Protein AF-A0AAV8XJY6-F1 (afdb_monomer_lite)

Foldseek 3Di:
DPPPPPPDDDDDDDDDDDDDDDDPPPPPPPPVPPPVVVVCCVVCVVVVVVLVVLVVVLVVLVVVLVVVVVVLVVCQVPVVDDDHSVRVSVVSVVVSVVVSVVSVVVNCVSCVVVVVVVVCVVCCVPPNPVVVVVVVVVVVVVVVVVVVVVVVVVVVVVVVVVVVVVVD

Secondary structure (DSSP, 8-state):
--SSTT---------------S-------------HHHHHHHHHHHHHHHHHHHHHHHHHHHHHHHHHHHHHHHHHTT-TTTS-HHHHHHHHHHHHHHHHHHHHHHHHHHHHHHHHHHHHHHHHHHHGGGHHHHHHHHHHHHHHHHHHHHHHHHHHHHHHHHHHHTT-

Structure (mmCIF, N/CA/C/O backbone):
data_AF-A0AAV8XJY6-F1
#
_entry.id   AF-A0AAV8XJY6-F1
#
loop_
_atom_site.group_PDB
_atom_site.id
_atom_site.type_symbol
_atom_site.label_atom_id
_atom_site.label_alt_id
_atom_site.label_comp_id
_atom_site.label_asym_id
_atom_site.label_entity_id
_atom_site.label_seq_id
_atom_site.pdbx_PDB_ins_code
_atom_site.Cartn_x
_atom_site.Cartn_y
_atom_site.Cartn_z
_atom_site.occupancy
_atom_site.B_iso_or_equiv
_atom_site.auth_seq_id
_atom_site.auth_comp_id
_atom_site.auth_asym_id
_atom_site.auth_atom_id
_atom_site.pdbx_PDB_model_num
ATOM 1 N N . MET A 1 1 ? 14.892 25.742 -45.487 1.00 53.31 1 MET A N 1
ATOM 2 C CA . MET A 1 1 ? 16.344 25.457 -45.565 1.00 53.31 1 MET A CA 1
ATOM 3 C C . MET A 1 1 ? 17.155 26.115 -44.430 1.00 53.31 1 MET A C 1
ATOM 5 O O . MET A 1 1 ? 18.324 26.400 -44.624 1.00 53.31 1 MET A O 1
ATOM 9 N N . ALA A 1 2 ? 16.590 26.316 -43.227 1.00 52.69 2 ALA A N 1
ATOM 10 C CA . ALA A 1 2 ? 17.302 26.934 -42.090 1.00 52.69 2 ALA A CA 1
ATOM 11 C C . ALA A 1 2 ? 17.097 26.196 -40.747 1.00 52.69 2 ALA A C 1
ATOM 13 O O . ALA A 1 2 ? 17.378 26.745 -39.692 1.00 52.69 2 ALA A O 1
ATOM 14 N N . LEU A 1 3 ? 16.606 24.950 -40.768 1.00 51.72 3 LEU A N 1
ATOM 15 C CA . LEU A 1 3 ? 16.247 24.210 -39.545 1.00 51.72 3 LEU A CA 1
ATOM 16 C C . LEU A 1 3 ? 16.903 22.826 -39.422 1.00 51.72 3 LEU A C 1
ATOM 18 O O . LEU A 1 3 ? 16.502 22.035 -38.580 1.00 51.72 3 LEU A O 1
ATOM 22 N N . ILE A 1 4 ? 17.935 22.539 -40.223 1.00 59.41 4 ILE A N 1
ATOM 23 C CA . ILE A 1 4 ? 18.675 21.261 -40.154 1.00 59.41 4 ILE A CA 1
ATOM 24 C C . ILE A 1 4 ? 20.052 21.421 -39.471 1.00 59.41 4 ILE A C 1
ATOM 26 O O . ILE A 1 4 ? 20.661 20.434 -39.085 1.00 59.41 4 ILE A O 1
ATOM 30 N N . ILE A 1 5 ? 20.527 22.647 -39.209 1.00 57.25 5 ILE A N 1
ATOM 31 C CA . ILE A 1 5 ? 21.884 22.878 -38.662 1.00 57.25 5 ILE A CA 1
ATOM 32 C C . ILE A 1 5 ? 21.951 22.900 -37.116 1.00 57.25 5 ILE A C 1
ATOM 34 O O . ILE A 1 5 ? 23.040 22.915 -36.55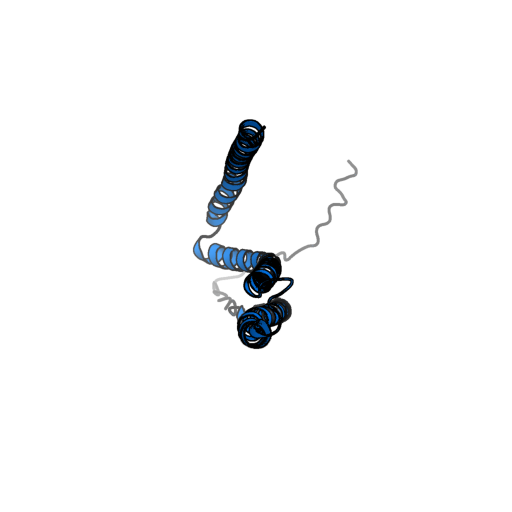6 1.00 57.25 5 ILE A O 1
ATOM 38 N N . LEU A 1 6 ? 20.828 22.805 -36.389 1.00 57.03 6 LEU A N 1
ATOM 39 C CA . LEU A 1 6 ? 20.834 22.783 -34.909 1.00 57.03 6 LEU A CA 1
ATOM 40 C C . LEU A 1 6 ? 20.329 21.484 -34.267 1.00 57.03 6 LEU A C 1
ATOM 42 O O . LEU A 1 6 ? 20.019 21.473 -33.078 1.00 57.03 6 LEU A O 1
ATOM 46 N N . TYR A 1 7 ? 20.308 20.368 -34.997 1.00 48.25 7 TYR A N 1
ATOM 47 C CA . TYR A 1 7 ? 20.269 19.064 -34.336 1.00 48.25 7 TYR A CA 1
ATOM 48 C C . TYR A 1 7 ? 21.704 18.569 -34.149 1.00 48.25 7 TYR A C 1
ATOM 50 O O . TYR A 1 7 ? 22.256 17.858 -34.983 1.00 48.25 7 TYR A O 1
ATOM 58 N N . ASN A 1 8 ? 22.320 19.026 -33.060 1.00 53.03 8 ASN A N 1
ATOM 59 C CA . ASN A 1 8 ? 23.618 18.578 -32.573 1.00 53.03 8 ASN A CA 1
ATOM 60 C C . ASN A 1 8 ? 23.409 17.534 -31.458 1.00 53.03 8 ASN A C 1
ATOM 62 O O . ASN A 1 8 ? 23.247 17.922 -30.298 1.00 53.03 8 ASN A O 1
ATOM 66 N N . PRO A 1 9 ? 23.388 16.224 -31.760 1.00 49.31 9 PRO A N 1
ATOM 67 C CA . PRO A 1 9 ? 23.550 15.202 -30.746 1.00 49.31 9 PRO A CA 1
ATOM 68 C C . PRO A 1 9 ? 25.047 14.973 -30.503 1.00 49.31 9 PRO A C 1
ATOM 70 O O . PRO A 1 9 ? 25.799 14.548 -31.379 1.00 49.31 9 PRO A O 1
ATOM 73 N N . SER A 1 10 ? 25.451 15.271 -29.271 1.00 48.03 10 SER A N 1
ATOM 74 C CA . SER A 1 10 ? 26.726 14.908 -28.652 1.00 48.03 10 SER A CA 1
ATOM 75 C C . SER A 1 10 ? 27.229 13.513 -29.085 1.00 48.03 10 SER A C 1
ATOM 77 O O . SER A 1 10 ? 26.444 12.557 -29.096 1.00 48.03 10 SER A O 1
ATOM 79 N N . PRO A 1 11 ? 28.524 13.355 -29.420 1.00 44.12 11 PRO A N 1
ATOM 80 C CA . PRO A 1 11 ? 29.069 12.091 -29.886 1.00 44.12 11 PRO A CA 1
ATOM 81 C C . PRO A 1 11 ? 29.251 11.125 -28.709 1.00 44.12 11 PRO A C 1
ATOM 83 O O . PRO A 1 11 ? 30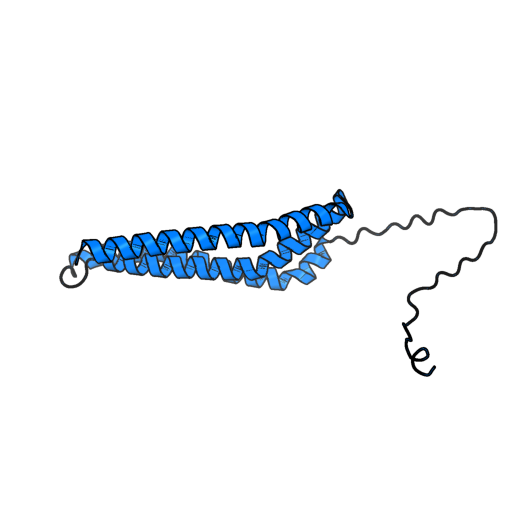.235 11.180 -27.972 1.00 44.12 11 PRO A O 1
ATOM 86 N N . SER A 1 12 ? 28.303 10.206 -28.545 1.00 41.03 12 SER A N 1
ATOM 87 C CA . SER A 1 12 ? 28.503 9.000 -27.746 1.00 41.03 12 SER A CA 1
ATOM 88 C C . SER A 1 12 ? 29.305 7.986 -28.573 1.00 41.03 12 SER A C 1
ATOM 90 O O . SER A 1 12 ? 28.828 7.454 -29.565 1.00 41.03 12 SER A O 1
ATOM 92 N N . HIS A 1 13 ? 30.553 7.754 -28.157 1.00 41.72 13 HIS A N 1
ATOM 93 C CA . HIS A 1 13 ? 31.338 6.543 -28.425 1.00 41.72 13 HIS A CA 1
ATOM 94 C C . HIS A 1 13 ? 31.352 6.013 -29.876 1.00 41.72 13 HIS A C 1
ATOM 96 O O . HIS A 1 13 ? 30.870 4.918 -30.159 1.00 41.72 13 HIS A O 1
ATOM 102 N N . TYR A 1 14 ? 32.022 6.726 -30.785 1.00 36.06 14 TYR A N 1
ATOM 103 C CA . TYR A 1 14 ? 32.484 6.120 -32.037 1.00 36.06 14 TYR A CA 1
ATOM 104 C C . TYR A 1 14 ? 33.701 5.232 -31.753 1.00 36.06 14 TYR A C 1
ATOM 106 O O . TYR A 1 14 ? 34.778 5.717 -31.404 1.00 36.06 14 TYR A O 1
ATOM 114 N N . ALA A 1 15 ? 33.518 3.919 -31.876 1.00 44.00 15 ALA A N 1
ATOM 115 C CA . ALA A 1 15 ? 34.598 2.946 -31.850 1.00 44.00 15 ALA A CA 1
ATOM 116 C C . ALA A 1 15 ? 35.528 3.166 -33.056 1.00 44.00 15 ALA A C 1
ATOM 118 O O . ALA A 1 15 ? 35.091 3.121 -34.205 1.00 44.00 15 ALA A O 1
ATOM 119 N N . GLN A 1 16 ? 36.820 3.381 -32.804 1.00 42.19 16 GLN A N 1
ATOM 120 C CA . GLN A 1 16 ? 37.846 3.242 -33.835 1.00 42.19 16 GLN A CA 1
ATOM 121 C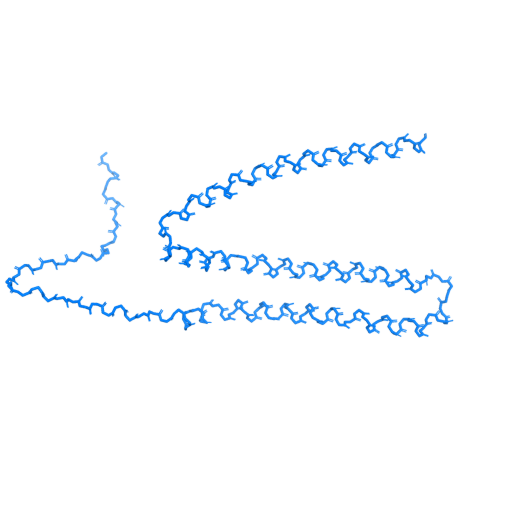 C . GLN A 1 16 ? 38.086 1.752 -34.085 1.00 42.19 16 GLN A C 1
ATOM 123 O O . GLN A 1 16 ? 38.519 1.038 -33.183 1.00 42.19 16 GLN A O 1
ATOM 128 N N . CYS A 1 17 ? 37.846 1.279 -35.307 1.00 42.88 17 CYS A N 1
ATOM 129 C CA . CYS A 1 17 ? 38.298 -0.042 -35.728 1.00 42.88 17 CYS A CA 1
ATOM 130 C C . CYS A 1 17 ? 39.617 0.122 -36.492 1.00 42.88 17 CYS A C 1
ATOM 132 O O . CYS A 1 17 ? 39.634 0.585 -37.632 1.00 42.88 17 CYS A O 1
ATOM 134 N N . LYS A 1 18 ? 40.737 -0.212 -35.841 1.00 43.47 18 LYS A N 1
ATOM 135 C CA . LYS A 1 18 ? 42.049 -0.319 -36.487 1.00 43.47 18 LYS A CA 1
ATOM 136 C C . LYS A 1 18 ? 42.262 -1.779 -36.873 1.00 43.47 18 LYS A C 1
ATOM 138 O O . LYS A 1 18 ? 42.546 -2.612 -36.023 1.00 43.47 18 LYS A O 1
ATOM 143 N N . SER A 1 19 ? 42.094 -2.077 -38.157 1.00 64.12 19 SER A N 1
ATOM 144 C CA . SER A 1 19 ? 42.395 -3.387 -38.731 1.00 64.12 19 SER A CA 1
ATOM 145 C C . SER A 1 19 ? 43.902 -3.510 -38.940 1.00 64.12 19 SER A C 1
ATOM 147 O O . SER A 1 19 ? 44.434 -2.903 -39.865 1.00 64.12 19 SER A O 1
ATOM 149 N N . ASN A 1 20 ? 44.578 -4.290 -38.094 1.00 48.69 20 ASN A N 1
ATOM 150 C CA . ASN A 1 20 ? 45.904 -4.830 -38.385 1.00 48.69 20 ASN A CA 1
ATOM 151 C C . ASN A 1 20 ? 46.007 -6.275 -37.865 1.00 48.69 20 ASN A C 1
ATOM 153 O O . ASN A 1 20 ? 45.893 -6.512 -36.670 1.00 48.69 20 ASN A O 1
ATOM 157 N N . SER A 1 21 ? 46.244 -7.190 -38.808 1.00 51.72 21 SER A N 1
ATOM 158 C CA . SER A 1 21 ? 46.884 -8.509 -38.696 1.00 51.72 21 SER A CA 1
ATOM 159 C C . SER A 1 21 ? 46.482 -9.491 -37.581 1.00 51.72 21 SER A C 1
ATOM 161 O O . SER A 1 21 ? 46.928 -9.403 -36.447 1.00 51.72 21 SER A O 1
ATOM 163 N N . GLY A 1 22 ? 45.838 -10.584 -38.007 1.00 52.97 22 GLY A N 1
ATOM 164 C CA . GLY A 1 22 ? 46.389 -11.941 -37.835 1.00 52.97 22 GLY A CA 1
ATOM 165 C C . GLY A 1 22 ? 46.263 -12.648 -36.484 1.00 52.97 22 GLY A C 1
ATOM 166 O O . GLY A 1 22 ? 46.579 -13.833 -36.416 1.00 52.97 22 GLY A O 1
ATOM 167 N N . HIS A 1 23 ? 45.765 -11.997 -35.442 1.00 42.75 23 HIS A N 1
ATOM 168 C CA . HIS A 1 23 ? 45.385 -12.664 -34.200 1.00 42.75 23 HIS A CA 1
ATOM 169 C C . HIS A 1 23 ? 44.106 -12.002 -33.689 1.00 42.75 23 HIS A C 1
ATOM 171 O O . HIS A 1 23 ? 44.104 -10.847 -33.276 1.00 42.75 23 HIS A O 1
ATOM 177 N N . VAL A 1 24 ? 42.978 -12.702 -33.830 1.00 52.69 24 VAL A N 1
ATOM 178 C CA . VAL A 1 24 ? 41.713 -12.297 -33.210 1.00 52.69 24 VAL A CA 1
ATOM 179 C C . VAL A 1 24 ? 41.848 -12.575 -31.721 1.00 52.69 24 VAL A C 1
ATOM 181 O O . VAL A 1 24 ? 41.514 -13.656 -31.240 1.00 52.69 24 VAL A O 1
ATOM 184 N N . ASP A 1 25 ? 42.394 -11.595 -31.009 1.00 45.94 25 ASP A N 1
ATOM 185 C CA . ASP A 1 25 ? 42.354 -11.546 -29.560 1.00 45.94 25 ASP A CA 1
ATOM 186 C C . ASP A 1 25 ? 40.885 -11.472 -29.156 1.00 45.94 25 ASP A C 1
ATOM 188 O O . ASP A 1 25 ? 40.217 -10.445 -29.323 1.00 45.94 25 ASP A O 1
ATOM 192 N N . PHE A 1 26 ? 40.350 -12.576 -28.642 1.00 44.72 26 PHE A N 1
ATOM 193 C CA . PHE A 1 26 ? 39.113 -12.530 -27.887 1.00 44.72 26 PHE A CA 1
ATOM 194 C C . PHE A 1 26 ? 39.400 -11.653 -26.674 1.00 44.72 26 PHE A C 1
ATOM 196 O O . PHE A 1 26 ? 39.939 -12.111 -25.667 1.00 44.72 26 PHE A O 1
ATOM 203 N N . VAL A 1 27 ? 39.068 -10.367 -26.781 1.00 48.84 27 VAL A N 1
ATOM 204 C CA . VAL A 1 27 ? 38.860 -9.512 -25.623 1.00 48.84 27 VAL A CA 1
ATOM 205 C C . VAL A 1 27 ? 37.686 -10.139 -24.889 1.00 48.84 27 VAL A C 1
ATOM 207 O O . VAL A 1 27 ? 36.524 -9.800 -25.116 1.00 48.84 27 VAL A O 1
ATOM 210 N N . ASP A 1 28 ? 38.007 -11.113 -24.040 1.00 40.50 28 ASP A N 1
ATOM 211 C CA . ASP A 1 28 ? 37.142 -11.633 -23.005 1.00 40.50 28 ASP A CA 1
ATOM 212 C C . ASP A 1 28 ? 36.928 -10.458 -22.058 1.00 40.50 28 ASP A C 1
ATOM 214 O O . ASP A 1 28 ? 37.633 -10.239 -21.068 1.00 40.50 28 ASP A O 1
ATOM 218 N N . SER A 1 29 ? 35.989 -9.599 -22.458 1.00 42.31 29 SER A N 1
ATOM 219 C CA . SER A 1 29 ? 35.329 -8.683 -21.564 1.00 42.31 29 SER A CA 1
ATOM 220 C C . SER A 1 29 ? 34.687 -9.579 -20.528 1.00 42.31 29 SER A C 1
ATOM 222 O O . SER A 1 29 ? 33.508 -9.925 -20.632 1.00 42.31 29 SER A O 1
ATOM 224 N N . LYS A 1 30 ? 35.454 -9.894 -19.481 1.00 40.69 30 LYS A N 1
ATOM 225 C CA . LYS A 1 30 ? 34.908 -10.100 -18.157 1.00 40.69 30 LYS A CA 1
ATOM 226 C C . LYS A 1 30 ? 34.119 -8.835 -17.866 1.00 40.69 30 LYS A C 1
ATOM 228 O O . LYS A 1 30 ? 34.619 -7.897 -17.245 1.00 40.69 30 LYS A O 1
ATOM 233 N N . LYS A 1 31 ? 32.868 -8.799 -18.336 1.00 42.34 31 LYS A N 1
ATOM 234 C CA . LYS A 1 31 ? 31.795 -8.020 -17.748 1.00 42.34 31 LYS A CA 1
ATOM 235 C C . LYS A 1 31 ? 31.810 -8.494 -16.314 1.00 42.34 31 LYS A C 1
ATOM 237 O O . LYS A 1 31 ? 31.246 -9.534 -15.986 1.00 42.34 31 LYS A O 1
ATOM 242 N N . LYS A 1 32 ? 32.583 -7.792 -15.488 1.00 45.16 32 LYS A N 1
ATOM 243 C CA . LYS A 1 32 ? 32.589 -7.960 -14.051 1.00 45.16 32 LYS A CA 1
ATOM 244 C C . LYS A 1 32 ? 31.134 -7.787 -13.695 1.00 45.16 32 LYS A C 1
ATOM 246 O O . LYS A 1 32 ? 30.628 -6.679 -13.845 1.00 45.16 32 LYS A O 1
ATOM 251 N N . GLN A 1 33 ? 30.469 -8.904 -13.404 1.00 46.75 33 GLN A N 1
ATOM 252 C CA . GLN A 1 33 ? 29.044 -8.940 -13.131 1.00 46.75 33 GLN A CA 1
ATOM 253 C C . GLN A 1 33 ? 28.831 -7.855 -12.082 1.00 46.75 33 GLN A C 1
ATOM 255 O O . GLN A 1 33 ? 29.381 -7.992 -10.983 1.00 46.75 33 GLN A O 1
ATOM 260 N N . PRO A 1 34 ? 28.200 -6.718 -12.423 1.00 58.06 34 PRO A N 1
ATOM 261 C CA . PRO A 1 34 ? 27.985 -5.695 -11.431 1.00 58.06 34 PRO A CA 1
ATOM 262 C C . PRO A 1 34 ? 27.046 -6.363 -10.445 1.00 58.06 34 PRO A C 1
ATOM 264 O O . PRO A 1 34 ? 25.908 -6.674 -10.789 1.00 58.06 34 PRO A O 1
ATOM 267 N N . SER A 1 35 ? 27.562 -6.715 -9.267 1.00 61.19 35 SER A N 1
ATOM 268 C CA . SER A 1 35 ? 26.738 -7.314 -8.235 1.00 61.19 35 SER A CA 1
ATOM 269 C C . SER A 1 35 ? 25.601 -6.330 -8.010 1.00 61.19 35 SER A C 1
ATOM 271 O O . SER A 1 35 ? 25.816 -5.197 -7.583 1.00 61.19 35 SER A O 1
ATOM 273 N N . VAL A 1 36 ? 24.394 -6.740 -8.391 1.00 65.31 36 VAL A N 1
ATOM 274 C CA . VAL A 1 36 ? 23.195 -5.907 -8.296 1.00 65.31 36 VAL A CA 1
ATOM 275 C C . VAL A 1 36 ? 22.935 -5.518 -6.845 1.00 65.31 36 VAL A C 1
ATOM 277 O O . VAL A 1 36 ? 22.415 -4.446 -6.591 1.00 65.31 36 VAL A O 1
ATOM 280 N N . LEU A 1 37 ? 23.401 -6.333 -5.895 1.00 63.09 37 LEU A N 1
ATOM 281 C CA . LEU A 1 37 ? 23.283 -6.162 -4.448 1.00 63.09 37 LEU A CA 1
ATOM 282 C C . LEU A 1 37 ? 23.751 -4.787 -3.926 1.00 63.09 37 LEU A C 1
ATOM 284 O O . LEU A 1 37 ? 22.923 -4.083 -3.356 1.00 63.09 37 LEU A O 1
ATOM 288 N N . PRO A 1 38 ? 25.009 -4.338 -4.111 1.00 69.00 38 PRO A N 1
ATOM 289 C CA . PRO A 1 38 ? 25.441 -3.020 -3.640 1.00 69.00 38 PRO A CA 1
ATOM 290 C C . PRO A 1 38 ? 24.740 -1.846 -4.340 1.00 69.00 38 PRO A C 1
ATOM 292 O O . PRO A 1 38 ? 24.457 -0.842 -3.690 1.00 69.00 38 PRO A O 1
ATOM 295 N N . ALA A 1 39 ? 24.421 -1.957 -5.635 1.00 64.75 39 ALA A N 1
ATOM 296 C CA . ALA A 1 39 ? 23.669 -0.921 -6.348 1.00 64.75 39 ALA A CA 1
ATOM 297 C C . ALA A 1 39 ? 22.216 -0.847 -5.852 1.00 64.75 39 ALA A C 1
ATOM 299 O O . ALA A 1 39 ? 21.697 0.235 -5.605 1.00 64.75 39 ALA A O 1
ATOM 300 N N . LEU A 1 40 ? 21.601 -2.004 -5.610 1.00 66.81 40 LEU A N 1
ATOM 301 C CA . LEU A 1 40 ? 20.260 -2.149 -5.066 1.00 66.81 40 LEU A CA 1
ATOM 302 C C . LEU A 1 40 ? 20.200 -1.585 -3.643 1.00 66.81 40 LEU A C 1
ATOM 304 O O . LEU A 1 40 ? 19.376 -0.736 -3.349 1.00 66.81 40 LEU A O 1
ATOM 308 N N . VAL A 1 41 ? 21.110 -1.977 -2.757 1.00 70.44 41 VAL A N 1
ATOM 309 C CA . VAL A 1 41 ? 21.121 -1.480 -1.373 1.00 70.44 41 VAL A CA 1
ATOM 310 C C . VAL A 1 41 ? 21.344 0.036 -1.332 1.00 70.44 41 VAL A C 1
ATOM 312 O O . VAL A 1 41 ? 20.700 0.729 -0.544 1.00 70.44 41 VAL A O 1
ATOM 315 N N . LYS A 1 42 ? 22.173 0.584 -2.230 1.00 72.81 42 LYS A N 1
ATOM 316 C CA . LYS A 1 42 ? 22.393 2.033 -2.323 1.00 72.81 42 LYS A CA 1
ATOM 317 C C . LYS A 1 42 ? 21.198 2.788 -2.920 1.00 72.81 42 LYS A C 1
ATOM 319 O O . LYS A 1 42 ? 20.880 3.874 -2.442 1.00 72.81 42 LYS A O 1
ATOM 324 N N . SER A 1 43 ? 20.512 2.217 -3.910 1.00 70.31 43 SER A N 1
ATOM 325 C CA . SER A 1 43 ? 19.327 2.818 -4.539 1.00 70.31 43 SER A CA 1
ATOM 326 C C . SER A 1 43 ? 18.036 2.611 -3.742 1.00 70.31 43 SER A C 1
ATOM 328 O O . SER A 1 43 ? 17.157 3.458 -3.802 1.00 70.31 43 SER A O 1
ATOM 330 N N . PHE A 1 44 ? 17.907 1.526 -2.981 1.00 69.12 44 PHE A N 1
ATOM 331 C CA . PHE A 1 44 ? 16.657 1.124 -2.329 1.00 69.12 44 PHE A CA 1
ATOM 332 C C . PHE A 1 44 ? 16.698 1.200 -0.803 1.00 69.12 44 PHE A C 1
ATOM 334 O O . PHE A 1 44 ? 15.663 1.023 -0.167 1.00 69.12 44 PHE A O 1
ATOM 341 N N . GLY A 1 45 ? 17.844 1.515 -0.190 1.00 76.31 45 GLY A N 1
ATOM 342 C CA . GLY A 1 45 ? 17.961 1.609 1.270 1.00 76.31 45 GLY A CA 1
ATOM 343 C C . GLY A 1 45 ? 16.965 2.592 1.900 1.00 76.31 45 GLY A C 1
ATOM 344 O O . GLY A 1 45 ? 16.309 2.263 2.884 1.00 76.31 45 GLY A O 1
ATOM 345 N N . HIS A 1 46 ? 16.768 3.766 1.294 1.00 74.75 46 HIS A N 1
ATOM 346 C CA . HIS A 1 46 ? 15.812 4.766 1.786 1.00 74.75 46 HIS A CA 1
ATOM 347 C C . HIS A 1 46 ? 14.347 4.340 1.571 1.00 74.75 46 HIS A C 1
ATOM 349 O O . HIS A 1 46 ? 13.517 4.519 2.459 1.00 74.75 46 HIS A O 1
ATOM 355 N N . ILE A 1 47 ? 14.053 3.693 0.437 1.00 74.38 47 ILE A N 1
ATOM 356 C CA . ILE A 1 47 ? 12.773 3.025 0.146 1.00 74.38 47 ILE A CA 1
ATOM 357 C C . ILE A 1 47 ? 12.444 1.979 1.227 1.00 74.38 47 ILE A C 1
ATOM 359 O O . ILE A 1 47 ? 11.306 1.901 1.690 1.00 74.38 47 ILE A O 1
ATOM 363 N N . PHE A 1 48 ? 13.437 1.172 1.614 1.00 80.19 48 PHE A N 1
ATOM 364 C CA . PHE A 1 48 ? 13.268 0.017 2.491 1.00 80.19 48 PHE A CA 1
ATOM 365 C C . PHE A 1 48 ? 13.079 0.446 3.943 1.00 80.19 48 PHE A C 1
ATOM 367 O O . PHE A 1 48 ? 12.189 -0.061 4.618 1.00 80.19 48 PHE A O 1
ATOM 374 N N . ILE A 1 49 ? 13.859 1.429 4.401 1.00 83.56 49 ILE A N 1
ATOM 375 C CA . ILE A 1 49 ? 13.703 2.024 5.733 1.00 83.56 49 ILE A CA 1
ATOM 376 C C . ILE A 1 49 ? 12.335 2.694 5.863 1.00 83.56 49 ILE A C 1
ATOM 378 O O . ILE A 1 49 ? 11.638 2.465 6.848 1.00 83.56 49 ILE A O 1
ATOM 382 N N . PHE A 1 50 ? 11.908 3.460 4.856 1.00 83.56 50 PHE A N 1
ATOM 383 C CA . PHE A 1 50 ? 10.582 4.074 4.863 1.00 83.56 50 PHE A CA 1
ATOM 384 C C . PHE A 1 50 ? 9.465 3.018 4.920 1.00 83.56 50 PHE A C 1
ATOM 386 O O . PHE A 1 50 ? 8.555 3.113 5.744 1.00 83.56 50 PHE A O 1
ATOM 393 N N . GLY A 1 51 ? 9.573 1.958 4.112 1.00 83.12 51 GLY A N 1
ATOM 394 C CA . GLY A 1 51 ? 8.638 0.835 4.143 1.00 83.12 51 GLY A CA 1
ATOM 395 C C . GLY A 1 51 ? 8.627 0.089 5.482 1.00 83.12 51 GLY A C 1
ATOM 396 O O . GLY A 1 51 ? 7.554 -0.270 5.963 1.00 83.12 51 GLY A O 1
ATOM 397 N N . ALA A 1 52 ? 9.794 -0.105 6.102 1.00 83.12 52 ALA A N 1
ATOM 398 C CA . ALA A 1 52 ? 9.931 -0.737 7.411 1.00 83.12 52 ALA A CA 1
ATOM 399 C C . ALA A 1 52 ? 9.273 0.099 8.517 1.00 83.12 52 ALA A C 1
ATOM 401 O O . ALA A 1 52 ? 8.540 -0.451 9.332 1.00 83.12 52 ALA A O 1
ATOM 402 N N . VAL A 1 53 ? 9.449 1.423 8.506 1.00 85.25 53 VAL A N 1
ATOM 403 C CA . VAL A 1 53 ? 8.798 2.331 9.467 1.00 85.25 53 VAL A CA 1
ATOM 404 C C . VAL A 1 53 ? 7.273 2.286 9.334 1.00 85.25 53 VAL A C 1
ATOM 406 O O . VAL A 1 53 ? 6.575 2.177 10.341 1.00 85.25 53 VAL A O 1
ATOM 409 N N . LEU A 1 54 ? 6.744 2.304 8.105 1.00 82.88 54 LEU A N 1
ATOM 410 C CA . LEU A 1 54 ? 5.300 2.169 7.874 1.00 82.88 54 LEU A CA 1
ATOM 411 C C . LEU A 1 54 ? 4.758 0.809 8.343 1.00 82.88 54 LEU A C 1
ATOM 413 O O . LEU A 1 54 ? 3.663 0.754 8.900 1.00 82.88 54 LEU A O 1
ATOM 417 N N . LYS A 1 55 ? 5.529 -0.271 8.169 1.00 82.38 55 LYS A N 1
ATOM 418 C CA . LYS A 1 55 ? 5.171 -1.609 8.666 1.00 82.38 55 LYS A CA 1
ATOM 419 C C . LYS A 1 55 ? 5.148 -1.678 10.188 1.00 82.38 55 LYS A C 1
ATOM 421 O O . LYS A 1 55 ? 4.193 -2.195 10.751 1.00 82.38 55 LYS A O 1
ATOM 426 N N . LEU A 1 56 ? 6.140 -1.086 10.854 1.00 86.25 56 LEU A N 1
ATOM 427 C CA . LEU A 1 56 ? 6.169 -1.030 12.316 1.00 86.25 56 LEU A CA 1
ATOM 428 C C . LEU A 1 56 ? 4.965 -0.268 12.883 1.00 86.25 56 LEU A C 1
ATOM 430 O O . LEU A 1 56 ? 4.404 -0.679 13.894 1.00 86.25 56 LEU A O 1
ATOM 434 N N . LEU A 1 57 ? 4.522 0.804 12.218 1.00 83.88 57 LEU A N 1
ATOM 435 C CA . LEU A 1 57 ? 3.292 1.501 12.604 1.00 83.88 57 LEU A CA 1
ATOM 436 C C . LEU A 1 57 ? 2.053 0.604 12.465 1.00 83.88 57 LEU A C 1
ATOM 438 O O . LEU A 1 57 ? 1.199 0.615 13.351 1.00 83.88 57 LEU A O 1
ATOM 442 N N . GLN A 1 58 ? 1.961 -0.198 11.400 1.00 84.31 58 GLN A N 1
ATOM 443 C CA . GLN A 1 58 ? 0.862 -1.159 11.238 1.00 84.31 58 GLN A CA 1
ATOM 444 C C . GLN A 1 58 ? 0.871 -2.237 12.316 1.00 84.31 58 GLN A C 1
ATOM 446 O O . GLN A 1 58 ? -0.174 -2.508 12.907 1.00 84.31 58 GLN A O 1
ATOM 451 N N . ASP A 1 59 ? 2.038 -2.811 12.602 1.00 87.50 59 ASP A N 1
ATOM 452 C CA . ASP A 1 59 ? 2.182 -3.850 13.622 1.00 87.50 59 ASP A CA 1
ATOM 453 C C . ASP A 1 59 ? 1.755 -3.329 15.003 1.00 87.50 59 ASP A C 1
ATOM 455 O O . ASP A 1 59 ? 1.048 -4.018 15.743 1.00 87.50 59 ASP A O 1
ATOM 459 N N . VAL A 1 60 ? 2.089 -2.073 15.325 1.00 87.75 60 VAL A N 1
ATOM 460 C CA . VAL A 1 60 ? 1.636 -1.415 16.559 1.00 87.75 60 VAL A CA 1
ATOM 461 C C . VAL A 1 60 ? 0.111 -1.253 16.586 1.00 87.75 60 VAL A C 1
ATOM 463 O O . VAL A 1 60 ? -0.506 -1.567 17.604 1.00 87.75 60 VAL A O 1
ATOM 466 N N . ILE A 1 61 ? -0.523 -0.812 15.493 1.00 84.88 61 ILE A N 1
ATOM 467 C CA . ILE A 1 61 ? -1.989 -0.642 15.432 1.00 84.88 61 ILE A CA 1
ATOM 468 C C . ILE A 1 61 ? -2.710 -1.986 15.627 1.00 84.88 61 ILE A C 1
ATOM 470 O O . ILE A 1 61 ? -3.669 -2.063 16.399 1.00 84.88 61 ILE A O 1
ATOM 474 N N . ILE A 1 62 ? -2.223 -3.057 14.993 1.00 86.56 62 ILE A N 1
ATOM 475 C CA . ILE A 1 62 ? -2.784 -4.412 15.133 1.00 86.56 62 ILE A CA 1
ATOM 476 C C . ILE A 1 62 ? -2.635 -4.916 16.577 1.00 86.56 62 ILE A C 1
ATOM 478 O O . ILE A 1 62 ? -3.556 -5.521 17.130 1.00 86.56 62 ILE A O 1
ATOM 482 N N . PHE A 1 63 ? -1.506 -4.623 17.223 1.00 89.12 63 PHE A N 1
ATOM 483 C CA . PHE A 1 63 ? -1.232 -5.038 18.599 1.00 89.12 63 PHE A CA 1
ATOM 484 C C . PHE A 1 63 ? -2.092 -4.312 19.648 1.00 89.12 63 PHE A C 1
ATOM 486 O O . PHE A 1 63 ? -2.405 -4.869 20.704 1.00 89.12 63 PHE A O 1
ATOM 493 N N . VAL A 1 64 ? -2.504 -3.076 19.366 1.00 87.19 64 VAL A N 1
ATOM 494 C CA . VAL A 1 64 ? -3.297 -2.246 20.283 1.00 87.19 64 VAL A CA 1
ATOM 495 C C . VAL A 1 64 ? -4.756 -2.722 20.395 1.00 87.19 64 VAL A C 1
ATOM 497 O O . VAL A 1 64 ? -5.343 -2.628 21.477 1.00 87.19 64 VAL A O 1
ATOM 500 N N . GLY A 1 65 ? -5.330 -3.301 19.335 1.00 87.06 65 GLY A N 1
ATOM 501 C CA . GLY A 1 65 ? -6.723 -3.779 19.313 1.00 87.06 65 GLY A CA 1
ATOM 502 C C . GLY A 1 65 ? -7.073 -4.742 20.463 1.00 87.06 65 GLY A C 1
ATOM 503 O O . GLY A 1 65 ? -7.909 -4.404 21.306 1.00 87.06 65 GLY A O 1
ATOM 504 N N . PRO A 1 66 ? -6.403 -5.904 20.584 1.00 86.50 66 PRO A N 1
ATOM 505 C CA . PRO A 1 66 ? -6.651 -6.875 21.655 1.00 86.50 66 PRO A CA 1
ATOM 506 C C . PRO A 1 66 ? -6.442 -6.311 23.068 1.00 86.50 66 PRO A C 1
ATOM 508 O O . PRO A 1 66 ? -7.161 -6.672 24.004 1.00 86.50 66 PRO A O 1
ATOM 511 N N . GLN A 1 67 ? -5.479 -5.400 23.239 1.00 88.06 67 GLN A N 1
ATOM 512 C CA . GLN A 1 67 ? -5.206 -4.786 24.540 1.00 88.06 67 GLN A CA 1
ATOM 513 C C . GLN A 1 67 ? -6.343 -3.882 25.007 1.00 88.06 67 GLN A C 1
ATOM 515 O O . GLN A 1 67 ? -6.695 -3.883 26.192 1.00 88.06 67 GLN A O 1
ATOM 520 N N . ILE A 1 68 ? -6.933 -3.119 24.087 1.00 86.38 68 ILE A N 1
ATOM 521 C CA . ILE A 1 68 ? -8.052 -2.233 24.407 1.00 86.38 68 ILE A CA 1
ATOM 522 C C . ILE A 1 68 ? -9.309 -3.052 24.705 1.00 86.38 68 ILE A C 1
ATOM 524 O O . ILE A 1 68 ? -10.012 -2.734 25.665 1.00 86.38 68 ILE A O 1
ATOM 528 N N . LEU A 1 69 ? -9.531 -4.167 24.001 1.00 85.81 69 LEU A N 1
ATOM 529 C CA . LEU A 1 69 ? -10.608 -5.115 24.317 1.00 85.81 69 LEU A CA 1
ATOM 530 C C . LEU A 1 69 ? -10.513 -5.639 25.752 1.00 85.81 69 LEU A C 1
ATOM 532 O O . LEU A 1 69 ? -11.484 -5.561 26.507 1.00 85.81 69 LEU A O 1
ATOM 536 N N . GLY A 1 70 ? -9.331 -6.101 26.166 1.00 85.56 70 GLY A N 1
ATOM 537 C CA . GLY A 1 70 ? -9.123 -6.620 27.520 1.00 85.56 70 GLY A CA 1
ATOM 538 C C . GLY A 1 70 ? -9.369 -5.579 28.618 1.00 85.56 70 GLY A C 1
ATOM 539 O O . GLY A 1 70 ? -9.879 -5.914 29.690 1.00 85.56 70 GLY A O 1
ATOM 540 N N . LYS A 1 71 ? -9.044 -4.306 28.363 1.00 85.12 71 LYS A N 1
ATOM 541 C CA . LYS A 1 71 ? -9.324 -3.201 29.297 1.00 85.12 71 LYS A CA 1
ATOM 542 C C . LYS A 1 71 ? -10.801 -2.798 29.288 1.00 85.12 71 LYS A C 1
ATOM 544 O O . LYS A 1 71 ? -11.376 -2.581 30.354 1.00 85.12 71 LYS A O 1
ATOM 549 N N . SER A 1 72 ? -11.421 -2.756 28.112 1.00 82.56 72 SER A N 1
ATOM 550 C CA . SER A 1 72 ? -12.823 -2.377 27.934 1.00 82.56 72 SER A CA 1
ATOM 551 C C . SER A 1 72 ? -13.779 -3.382 28.585 1.00 82.56 72 SER A C 1
ATOM 553 O O . SER A 1 72 ? -14.690 -2.990 29.310 1.00 82.56 72 SER A O 1
ATOM 555 N N . LEU A 1 73 ? -13.518 -4.689 28.463 1.00 82.06 73 LEU A N 1
ATOM 556 C CA . LEU A 1 73 ? -14.332 -5.722 29.120 1.00 82.06 73 LEU A CA 1
ATOM 557 C C . LEU A 1 73 ? -14.293 -5.626 30.658 1.00 82.06 73 LEU A C 1
ATOM 559 O O . LEU A 1 73 ? -15.309 -5.848 31.318 1.00 82.06 73 LEU A O 1
ATOM 563 N N . LYS A 1 74 ? -13.150 -5.230 31.239 1.00 81.88 74 LYS A N 1
ATOM 564 C CA . LYS A 1 74 ? -13.013 -5.009 32.691 1.00 81.88 74 LYS A CA 1
ATOM 565 C C . LYS A 1 74 ? -13.788 -3.775 33.167 1.00 81.88 74 LYS A C 1
ATOM 567 O O . LYS A 1 74 ? -14.396 -3.822 34.234 1.00 81.88 74 LYS A O 1
ATOM 572 N N . ILE A 1 75 ? -13.803 -2.694 32.381 1.00 74.44 75 ILE A N 1
ATOM 573 C CA . ILE A 1 75 ? -14.522 -1.451 32.715 1.00 74.44 75 ILE A CA 1
ATOM 574 C C . ILE A 1 75 ? -16.039 -1.568 32.453 1.00 74.44 75 ILE A C 1
ATOM 576 O O . ILE A 1 75 ? -16.841 -0.968 33.172 1.00 74.44 75 ILE A O 1
ATOM 580 N N . SER A 1 76 ? -16.443 -2.381 31.465 1.00 70.75 76 SER A N 1
ATOM 581 C CA . SER A 1 76 ? -17.827 -2.517 30.982 1.00 70.75 76 SER A CA 1
ATOM 582 C C . SER A 1 76 ? -18.830 -2.917 32.053 1.00 70.75 76 SER A C 1
ATOM 584 O O . SER A 1 76 ? -19.994 -2.530 31.963 1.00 70.75 76 SER A O 1
ATOM 586 N N . ASN A 1 77 ? -18.408 -3.701 33.049 1.00 66.62 77 ASN A N 1
ATOM 587 C CA . ASN A 1 77 ? -19.290 -4.114 34.141 1.00 66.62 77 ASN A CA 1
ATOM 588 C C . ASN A 1 77 ? -19.822 -2.904 34.933 1.00 66.62 77 ASN A C 1
ATOM 590 O O . ASN A 1 77 ? -20.898 -2.983 35.517 1.00 66.62 77 ASN A O 1
ATOM 594 N N . LYS A 1 78 ? -19.108 -1.767 34.907 1.00 63.88 78 LYS A N 1
ATOM 595 C CA . LYS A 1 78 ? -19.466 -0.529 35.615 1.00 63.88 78 LYS A CA 1
ATOM 596 C C . LYS A 1 78 ? -20.235 0.498 34.765 1.00 63.88 78 LYS A C 1
ATOM 598 O O . LYS A 1 78 ? -20.904 1.347 35.339 1.00 63.88 78 LYS A O 1
ATOM 603 N N . ALA A 1 79 ? -20.158 0.438 33.432 1.00 62.81 79 ALA A N 1
ATOM 604 C CA . ALA A 1 79 ? -20.526 1.541 32.524 1.00 62.81 79 ALA A CA 1
ATOM 605 C C . ALA A 1 79 ? -21.691 1.229 31.549 1.00 62.81 79 ALA A C 1
ATOM 607 O O . ALA A 1 79 ? -21.786 1.808 30.472 1.00 62.81 79 ALA A O 1
ATOM 608 N N . ARG A 1 80 ? -22.596 0.306 31.900 1.00 61.56 80 ARG A N 1
ATOM 609 C CA . ARG A 1 80 ? -23.614 -0.291 31.002 1.00 61.56 80 ARG A CA 1
ATOM 610 C C . ARG A 1 80 ? -24.755 0.640 30.518 1.00 61.56 80 ARG A C 1
ATOM 612 O O . ARG A 1 80 ? -25.721 0.127 29.965 1.00 61.56 80 ARG A O 1
ATOM 619 N N . LYS A 1 81 ? -24.726 1.958 30.762 1.00 59.19 81 LYS A N 1
ATOM 620 C CA . LYS A 1 81 ? -25.931 2.813 30.640 1.00 59.19 81 LYS A CA 1
ATOM 621 C C . LYS A 1 81 ? -26.075 3.667 29.372 1.00 59.19 81 LYS A C 1
ATOM 623 O O . LYS A 1 81 ? -27.199 4.063 29.106 1.00 59.19 81 LYS A O 1
ATOM 628 N N . GLU A 1 82 ? -25.033 3.903 28.573 1.00 64.12 82 GLU A N 1
ATOM 629 C CA . GLU A 1 82 ? -25.157 4.804 27.400 1.00 64.12 82 GLU A CA 1
ATOM 630 C C . GLU A 1 82 ? -24.563 4.263 26.095 1.00 64.12 82 GLU A C 1
ATOM 632 O O . GLU A 1 82 ? -24.981 4.670 25.016 1.00 64.12 82 GLU A O 1
ATOM 637 N N . THR A 1 83 ? -23.627 3.314 26.137 1.00 65.75 83 THR A N 1
ATOM 638 C CA . THR A 1 83 ? -23.117 2.652 24.926 1.00 65.75 83 THR A CA 1
ATOM 639 C C . THR A 1 83 ? -22.616 1.268 25.310 1.00 65.75 83 THR A C 1
ATOM 641 O O . THR A 1 83 ? -21.898 1.116 26.303 1.00 65.75 83 THR A O 1
ATOM 644 N N . THR A 1 84 ? -23.023 0.227 24.584 1.00 79.31 84 THR A N 1
ATOM 645 C CA . THR A 1 84 ? -22.547 -1.127 24.896 1.00 79.31 84 THR A CA 1
ATOM 646 C C . THR A 1 84 ? -21.071 -1.243 24.523 1.00 79.31 84 THR A C 1
ATOM 648 O O . THR A 1 84 ? -20.634 -0.721 23.501 1.00 79.31 84 THR A O 1
ATOM 651 N N . VAL A 1 85 ? -20.269 -1.943 25.330 1.00 79.81 85 VAL A N 1
ATOM 652 C CA . VAL A 1 85 ? -18.840 -2.119 25.022 1.00 79.81 85 VAL A CA 1
ATOM 653 C C . VAL A 1 85 ? -18.616 -2.786 23.666 1.00 79.81 85 VAL A C 1
ATOM 655 O O . VAL A 1 85 ? -17.661 -2.438 22.983 1.00 79.81 85 VAL A O 1
ATOM 658 N N . GLY A 1 86 ? -19.532 -3.649 23.220 1.00 81.94 86 GLY A N 1
ATOM 659 C CA . GLY A 1 86 ? -19.495 -4.213 21.869 1.00 81.94 86 GLY A CA 1
ATOM 660 C C . GLY A 1 86 ? -19.612 -3.163 20.760 1.00 81.94 86 GLY A C 1
ATOM 661 O O . GLY A 1 86 ? -18.964 -3.296 19.728 1.00 81.94 86 GLY A O 1
ATOM 662 N N . GLU A 1 87 ? -20.372 -2.094 20.977 1.00 83.94 87 GLU A N 1
ATOM 663 C CA . GLU A 1 87 ? -20.580 -1.028 19.993 1.00 83.94 87 GLU A CA 1
ATOM 664 C C . GLU A 1 87 ? -19.355 -0.114 19.875 1.00 83.94 87 GLU A C 1
ATOM 666 O O . GLU A 1 87 ? -18.905 0.174 18.766 1.00 83.94 87 GLU A O 1
ATOM 671 N N . ILE A 1 88 ? -18.723 0.224 21.005 1.00 83.31 88 ILE A N 1
ATOM 672 C CA . ILE A 1 88 ? -17.436 0.941 21.033 1.00 83.31 88 ILE A CA 1
ATOM 673 C C . ILE A 1 88 ? -16.349 0.106 20.350 1.00 83.31 88 ILE A C 1
ATOM 675 O O . ILE A 1 88 ? -15.560 0.619 19.562 1.00 83.31 88 ILE A O 1
ATOM 679 N N . VAL A 1 89 ? -16.320 -1.196 20.629 1.00 83.69 89 VAL A N 1
ATOM 680 C CA . VAL A 1 89 ? -15.370 -2.130 20.022 1.00 83.69 89 VAL A CA 1
ATOM 681 C C . VAL A 1 89 ? -15.577 -2.253 18.521 1.00 83.69 89 VAL A C 1
ATOM 683 O O . VAL A 1 89 ? -14.600 -2.286 17.775 1.00 83.69 89 VAL A O 1
ATOM 686 N N . ASN A 1 90 ? -16.826 -2.302 18.072 1.00 87.38 90 ASN A N 1
ATOM 687 C CA . ASN A 1 90 ? -17.148 -2.365 16.657 1.00 87.38 90 ASN A CA 1
ATOM 688 C C . ASN A 1 90 ? -16.700 -1.090 15.932 1.00 87.38 90 ASN A C 1
ATOM 690 O O . ASN A 1 90 ? -16.015 -1.186 14.917 1.00 87.38 90 ASN A O 1
ATOM 694 N N . LEU A 1 91 ? -17.003 0.090 16.484 1.00 85.56 91 LEU A N 1
ATOM 695 C CA . LEU A 1 91 ? -16.544 1.368 15.930 1.00 85.56 91 LEU A CA 1
ATOM 696 C C . LEU A 1 91 ? -15.014 1.448 15.899 1.00 85.56 91 LEU A C 1
ATOM 698 O O . LEU A 1 91 ? -14.426 1.704 14.853 1.00 85.56 91 LEU A O 1
ATOM 702 N N . MET A 1 92 ? -14.361 1.115 17.012 1.00 85.06 92 MET A N 1
ATOM 703 C CA . MET A 1 92 ? -12.905 1.127 17.117 1.00 85.06 92 MET A CA 1
ATOM 704 C C . MET A 1 92 ? -12.247 0.153 16.132 1.00 85.06 92 MET A C 1
ATOM 706 O O . MET A 1 92 ? -11.224 0.474 15.535 1.00 85.06 92 MET A O 1
ATOM 710 N N . THR A 1 93 ? -12.820 -1.037 15.958 1.00 85.25 93 THR A N 1
ATOM 711 C CA . THR A 1 93 ? -12.286 -2.056 15.047 1.00 85.25 93 THR A CA 1
ATOM 712 C C . THR A 1 93 ? -12.480 -1.634 13.595 1.00 85.25 93 THR A C 1
ATOM 714 O O . THR A 1 93 ? -11.561 -1.791 12.798 1.00 85.25 93 THR A O 1
ATOM 717 N N . VAL A 1 94 ? -13.630 -1.044 13.247 1.00 87.19 94 VAL A N 1
ATOM 718 C CA . VAL A 1 94 ? -13.875 -0.479 11.910 1.00 87.19 94 VAL A CA 1
ATOM 719 C C . VAL A 1 94 ? -12.886 0.645 11.599 1.00 87.19 94 VAL A C 1
ATOM 721 O O . VAL A 1 94 ? -12.345 0.690 10.491 1.00 87.19 94 VAL A O 1
ATOM 724 N N . ASP A 1 95 ? -12.607 1.519 12.563 1.00 87.38 95 ASP A N 1
ATOM 725 C CA . ASP A 1 95 ? -11.654 2.615 12.390 1.00 87.38 95 ASP A CA 1
ATOM 726 C C . ASP A 1 95 ? -10.212 2.104 12.297 1.00 87.38 95 ASP A C 1
ATOM 728 O O . ASP A 1 95 ? -9.482 2.474 11.374 1.00 87.38 95 ASP A O 1
ATOM 732 N N . ALA A 1 96 ? -9.811 1.191 13.185 1.00 85.75 96 ALA A N 1
ATOM 733 C CA . ALA A 1 96 ? -8.495 0.557 13.150 1.00 85.75 96 ALA A CA 1
ATOM 734 C C . ALA A 1 96 ? -8.264 -0.187 11.829 1.00 85.75 96 ALA A C 1
ATOM 736 O O . ALA A 1 96 ? -7.199 -0.052 11.229 1.00 85.75 96 ALA A O 1
ATOM 737 N N . GLN A 1 97 ? -9.275 -0.907 11.334 1.00 87.06 97 GLN A N 1
ATOM 738 C CA . GLN A 1 97 ? -9.198 -1.619 10.063 1.00 87.06 97 GLN A CA 1
ATOM 739 C C . GLN A 1 97 ? -8.981 -0.653 8.897 1.00 87.06 97 GLN A C 1
ATOM 741 O O . GLN A 1 97 ? -8.089 -0.870 8.079 1.00 87.06 97 GLN A O 1
ATOM 746 N N . LYS A 1 98 ? -9.726 0.459 8.852 1.00 88.31 98 LYS A N 1
ATOM 747 C CA . LYS A 1 98 ? -9.526 1.496 7.829 1.00 88.31 98 LYS A CA 1
ATOM 748 C C . LYS A 1 98 ? -8.105 2.058 7.869 1.00 88.31 98 LYS A C 1
ATOM 750 O O . LYS A 1 98 ? -7.510 2.245 6.813 1.00 88.31 98 LYS A O 1
ATOM 755 N N . PHE A 1 99 ? -7.547 2.309 9.053 1.00 85.06 99 PHE A N 1
ATOM 756 C CA . PHE A 1 99 ? -6.163 2.773 9.192 1.00 85.06 99 PHE A CA 1
ATOM 757 C C . PHE A 1 99 ? -5.142 1.735 8.714 1.00 85.06 99 PHE A C 1
ATOM 759 O O . PHE A 1 99 ? -4.238 2.086 7.957 1.00 85.06 99 PHE A O 1
ATOM 766 N N . ILE A 1 100 ? -5.309 0.466 9.100 1.00 86.88 100 ILE A N 1
ATOM 767 C CA . ILE A 1 100 ? -4.452 -0.642 8.652 1.00 86.88 100 ILE A CA 1
ATOM 768 C C . ILE A 1 100 ? -4.450 -0.721 7.123 1.00 86.88 100 ILE A C 1
ATOM 770 O O . ILE A 1 100 ? -3.377 -0.740 6.511 1.00 86.88 100 ILE A O 1
ATOM 774 N N . ASP A 1 101 ? -5.639 -0.697 6.519 1.00 88.50 101 ASP A N 1
ATOM 775 C CA . ASP A 1 101 ? -5.818 -0.772 5.072 1.00 88.50 101 ASP A CA 1
ATOM 776 C C . ASP A 1 101 ? -5.193 0.446 4.373 1.00 88.50 101 ASP A C 1
ATOM 778 O O . ASP A 1 101 ? -4.464 0.293 3.395 1.00 88.50 101 ASP A O 1
ATOM 782 N N . LEU A 1 102 ? -5.405 1.661 4.892 1.00 85.94 102 LEU A N 1
ATOM 783 C CA . LEU A 1 102 ? -4.815 2.888 4.344 1.00 85.94 102 LEU A CA 1
ATOM 784 C C . LEU A 1 102 ? -3.287 2.842 4.356 1.00 85.94 102 LEU A C 1
ATOM 786 O O . LEU A 1 102 ? -2.654 3.128 3.337 1.00 85.94 102 LEU A O 1
ATOM 790 N N . THR A 1 103 ? -2.683 2.453 5.478 1.00 83.69 103 THR A N 1
ATOM 791 C CA . THR A 1 103 ? -1.225 2.326 5.564 1.00 83.69 103 THR A CA 1
ATOM 792 C C . THR A 1 103 ? -0.708 1.240 4.618 1.00 83.69 103 THR A C 1
ATOM 794 O O . THR A 1 103 ? 0.339 1.426 3.992 1.00 83.69 103 THR A O 1
ATOM 797 N N . ALA A 1 104 ? -1.463 0.151 4.427 1.00 83.62 104 ALA A N 1
ATOM 798 C CA . ALA A 1 104 ? -1.091 -0.928 3.514 1.00 83.62 104 ALA A CA 1
ATOM 799 C C . ALA A 1 104 ? -1.145 -0.451 2.060 1.00 83.62 104 ALA A C 1
ATOM 801 O O . ALA A 1 104 ? -0.228 -0.726 1.282 1.00 83.62 104 ALA A O 1
ATOM 802 N N . TYR A 1 105 ? -2.171 0.320 1.699 1.00 85.75 105 TYR A N 1
ATOM 803 C CA . TYR A 1 105 ? -2.294 0.910 0.371 1.00 85.75 105 TYR A CA 1
ATOM 804 C C . TYR A 1 105 ? -1.188 1.923 0.085 1.00 85.75 105 TYR A C 1
ATOM 806 O O . TYR A 1 105 ? -0.614 1.882 -1.001 1.00 85.75 105 TYR A O 1
ATOM 814 N N . ILE A 1 106 ? -0.826 2.773 1.049 1.00 82.75 106 ILE A N 1
ATOM 815 C CA . ILE A 1 106 ? 0.293 3.717 0.903 1.00 82.75 106 ILE A CA 1
ATOM 816 C C . ILE A 1 106 ? 1.608 2.958 0.677 1.00 82.75 106 ILE A C 1
ATOM 818 O O . ILE A 1 106 ? 2.357 3.275 -0.250 1.00 82.75 106 ILE A O 1
ATOM 822 N N . ASN A 1 107 ? 1.868 1.916 1.473 1.00 81.00 107 ASN A N 1
ATOM 823 C CA . ASN A 1 107 ? 3.058 1.079 1.319 1.00 81.00 107 ASN A CA 1
ATOM 824 C C . ASN A 1 107 ? 3.091 0.376 -0.051 1.00 81.00 107 ASN A C 1
ATOM 826 O O . ASN A 1 107 ? 4.137 0.324 -0.701 1.00 81.00 107 ASN A O 1
ATOM 830 N N . THR A 1 108 ? 1.937 -0.099 -0.520 1.00 82.44 108 THR A N 1
ATOM 831 C CA . THR A 1 108 ? 1.789 -0.786 -1.808 1.00 82.44 108 THR A CA 1
ATOM 832 C C . THR A 1 108 ? 1.957 0.167 -2.989 1.00 82.44 108 THR A C 1
ATOM 834 O O . THR A 1 108 ? 2.642 -0.183 -3.942 1.00 82.44 108 THR A O 1
ATOM 837 N N . ILE A 1 109 ? 1.410 1.385 -2.934 1.00 82.38 109 ILE A N 1
ATOM 838 C CA . ILE A 1 109 ? 1.547 2.394 -4.001 1.00 82.38 109 ILE A CA 1
ATOM 839 C C . ILE A 1 109 ? 3.016 2.740 -4.255 1.00 82.38 109 ILE A C 1
ATOM 841 O O . ILE A 1 109 ? 3.427 2.882 -5.404 1.00 82.38 109 ILE A O 1
ATOM 845 N N . TRP A 1 110 ? 3.808 2.855 -3.190 1.00 78.44 110 TRP A N 1
ATOM 846 C CA . TRP A 1 110 ? 5.232 3.172 -3.279 1.00 78.44 110 TRP A CA 1
ATOM 847 C C . TRP A 1 110 ? 6.107 1.955 -3.613 1.00 78.44 110 TRP A C 1
ATOM 849 O O . TRP A 1 110 ? 7.106 2.087 -4.320 1.00 78.44 110 TRP A O 1
ATOM 859 N N . SER A 1 111 ? 5.729 0.760 -3.151 1.00 78.44 111 SER A N 1
ATOM 860 C CA . SER A 1 111 ? 6.493 -0.474 -3.393 1.00 78.44 111 SER A CA 1
ATOM 861 C C . SER A 1 111 ? 6.166 -1.138 -4.737 1.00 78.44 111 SER A C 1
ATOM 863 O O . SER A 1 111 ? 7.008 -1.843 -5.295 1.00 78.44 111 SER A O 1
ATOM 865 N N . ALA A 1 112 ? 4.977 -0.905 -5.297 1.00 82.88 112 ALA A N 1
ATOM 866 C CA . ALA A 1 112 ? 4.557 -1.487 -6.571 1.00 82.88 112 ALA A CA 1
ATOM 867 C C . ALA A 1 112 ? 5.459 -1.085 -7.757 1.00 82.88 112 ALA A C 1
ATOM 869 O O . ALA A 1 112 ? 5.854 -1.978 -8.507 1.00 82.88 112 ALA A O 1
ATOM 870 N N . PRO A 1 113 ? 5.872 0.190 -7.929 1.00 81.12 113 PRO A N 1
ATOM 871 C CA . PRO A 1 113 ? 6.808 0.580 -8.984 1.00 81.12 113 PRO A CA 1
ATOM 872 C C . PRO A 1 113 ? 8.129 -0.186 -8.914 1.00 81.12 113 PRO A C 1
ATOM 874 O O . PRO A 1 113 ? 8.641 -0.634 -9.935 1.00 81.12 113 PRO A O 1
ATOM 877 N N . LEU A 1 114 ? 8.660 -0.394 -7.709 1.00 79.25 114 LEU A N 1
ATOM 878 C CA . LEU A 1 114 ? 9.890 -1.154 -7.503 1.00 79.25 114 LEU A CA 1
ATOM 879 C C . LEU A 1 114 ? 9.722 -2.609 -7.929 1.00 79.25 114 LEU A C 1
ATOM 881 O O . LEU A 1 114 ? 10.569 -3.136 -8.650 1.00 79.25 114 LEU A O 1
ATOM 885 N N . GLN A 1 115 ? 8.625 -3.246 -7.517 1.00 79.88 115 GLN A N 1
ATOM 886 C CA . GLN A 1 115 ? 8.326 -4.621 -7.900 1.00 79.88 115 GLN A CA 1
ATOM 887 C C . GLN A 1 115 ? 8.198 -4.760 -9.421 1.00 79.88 115 GLN A C 1
ATOM 889 O O . GLN A 1 115 ? 8.714 -5.720 -9.984 1.00 79.88 115 GLN A O 1
ATOM 894 N N . ILE A 1 116 ? 7.580 -3.783 -10.089 1.00 82.69 116 ILE A N 1
ATOM 895 C CA . ILE A 1 116 ? 7.456 -3.743 -11.551 1.00 82.69 116 ILE A CA 1
ATOM 896 C C . ILE A 1 116 ? 8.833 -3.596 -12.210 1.00 82.69 116 ILE A C 1
ATOM 898 O O . ILE A 1 116 ? 9.139 -4.341 -13.135 1.00 82.69 116 ILE A O 1
ATOM 902 N N . ILE A 1 117 ? 9.687 -2.691 -11.722 1.00 81.62 117 ILE A N 1
ATOM 903 C CA . ILE A 1 117 ? 11.042 -2.491 -12.264 1.00 81.62 117 ILE A CA 1
ATOM 904 C C . ILE A 1 117 ? 11.879 -3.763 -12.108 1.00 81.62 117 ILE A C 1
ATOM 906 O O . ILE A 1 117 ? 12.510 -4.208 -13.066 1.00 81.62 117 ILE A O 1
ATOM 910 N N . LEU A 1 118 ? 11.866 -4.368 -10.918 1.00 79.00 118 LEU A N 1
ATOM 911 C CA . LEU A 1 118 ? 12.603 -5.599 -10.645 1.00 79.00 118 LEU A CA 1
ATOM 912 C C . LEU A 1 118 ? 12.071 -6.767 -11.485 1.00 79.00 118 LEU A C 1
ATOM 914 O O . LEU A 1 118 ? 12.862 -7.529 -12.041 1.00 79.00 118 LEU A O 1
ATOM 918 N N . ALA A 1 119 ? 10.747 -6.880 -11.616 1.00 80.12 119 ALA A N 1
ATOM 919 C CA . ALA A 1 119 ? 10.111 -7.890 -12.449 1.00 80.12 119 ALA A CA 1
ATOM 920 C C . ALA A 1 119 ? 10.505 -7.721 -13.917 1.00 80.12 119 ALA A C 1
ATOM 922 O O . ALA A 1 119 ? 10.936 -8.693 -14.522 1.00 80.12 119 ALA A O 1
ATOM 923 N N . ILE A 1 120 ? 10.436 -6.505 -14.472 1.00 77.31 120 ILE A N 1
ATOM 924 C CA . ILE A 1 120 ? 10.837 -6.220 -15.858 1.00 77.31 120 ILE A CA 1
ATOM 925 C C . ILE A 1 120 ? 12.323 -6.518 -16.065 1.00 77.31 120 ILE A C 1
ATOM 927 O O . ILE A 1 120 ? 12.675 -7.107 -17.081 1.00 77.31 120 ILE A O 1
ATOM 931 N N . TYR A 1 121 ? 13.187 -6.167 -15.110 1.00 80.81 121 TYR A N 1
ATOM 932 C CA . TYR A 1 121 ? 14.618 -6.463 -15.194 1.00 80.81 121 TYR A CA 1
ATOM 933 C C . TYR A 1 121 ? 14.893 -7.973 -15.271 1.00 80.81 121 TYR A C 1
ATOM 935 O O . TYR A 1 121 ? 15.635 -8.419 -16.146 1.00 80.81 121 TYR A O 1
ATOM 943 N N . PHE A 1 122 ? 14.256 -8.772 -14.407 1.00 77.12 122 PHE A N 1
ATOM 944 C CA . PHE A 1 122 ? 14.376 -10.233 -14.448 1.00 77.12 122 PHE A 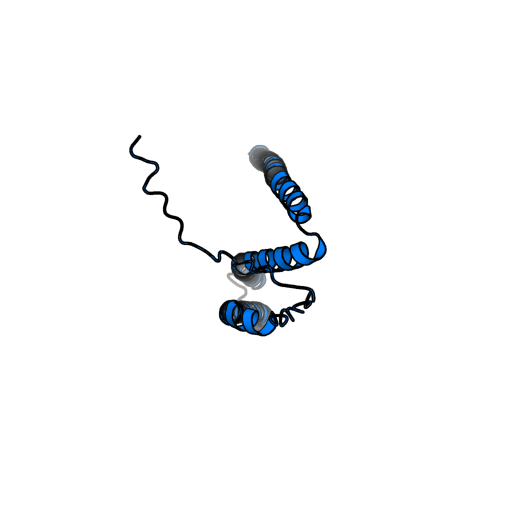CA 1
ATOM 945 C C . PHE A 1 122 ? 13.763 -10.838 -15.716 1.00 77.12 122 PHE A C 1
ATOM 947 O O . PHE A 1 122 ? 14.384 -11.688 -16.351 1.00 77.12 122 PHE A O 1
ATOM 954 N N . LEU A 1 123 ? 12.576 -10.376 -16.118 1.00 77.12 123 LEU A N 1
ATOM 955 C CA . LEU A 1 123 ? 11.892 -10.865 -17.317 1.00 77.12 123 LEU A CA 1
ATOM 956 C C . LEU A 1 123 ? 12.671 -10.535 -18.596 1.00 77.12 123 LEU A C 1
ATOM 958 O O . LEU A 1 123 ? 12.684 -11.342 -19.520 1.00 77.12 123 LEU A O 1
ATOM 962 N N . TRP A 1 124 ? 13.345 -9.382 -18.650 1.00 75.56 124 TRP A N 1
ATOM 963 C CA . TRP A 1 124 ? 14.187 -8.999 -19.786 1.00 75.56 124 TRP A CA 1
ATOM 964 C C . TRP A 1 124 ? 15.399 -9.921 -19.933 1.00 75.56 124 TRP A C 1
ATOM 966 O O . TRP A 1 124 ? 15.814 -10.215 -21.053 1.00 75.56 124 TRP A O 1
ATOM 976 N N . ASN A 1 125 ? 15.948 -10.392 -18.811 1.00 76.06 125 ASN A N 1
ATOM 977 C CA . ASN A 1 125 ? 17.083 -11.308 -18.811 1.00 76.06 125 ASN A CA 1
ATOM 978 C C . ASN A 1 125 ? 16.699 -12.726 -19.273 1.00 76.06 125 ASN A C 1
ATOM 980 O O . ASN A 1 125 ? 17.511 -13.384 -19.910 1.00 76.06 125 ASN A O 1
ATOM 984 N N . GLU A 1 126 ? 15.473 -13.173 -18.984 1.00 73.44 126 GLU A N 1
ATOM 985 C CA . GLU A 1 126 ? 14.989 -14.521 -19.330 1.00 73.44 126 GLU A CA 1
ATOM 986 C C . GLU A 1 126 ? 14.281 -14.600 -20.698 1.00 73.44 126 GLU A C 1
ATOM 988 O O . GLU A 1 126 ? 14.487 -15.548 -21.450 1.00 73.44 126 GLU A O 1
ATOM 993 N N . LEU A 1 127 ? 13.445 -13.616 -21.057 1.00 65.31 127 LEU A N 1
ATOM 994 C CA . LEU A 1 127 ? 12.552 -13.690 -22.228 1.00 65.31 127 LEU A CA 1
ATOM 995 C C . LEU A 1 127 ? 12.840 -12.651 -23.329 1.00 65.31 127 LEU A C 1
ATOM 997 O O . LEU A 1 127 ? 12.182 -12.668 -24.377 1.00 65.31 127 LEU A O 1
ATOM 1001 N N . GLY A 1 128 ? 13.790 -11.731 -23.128 1.00 73.50 128 GLY A N 1
ATOM 1002 C CA . GLY A 1 128 ? 14.099 -10.678 -24.102 1.00 73.50 128 GLY A CA 1
ATOM 1003 C C . GLY A 1 128 ? 12.869 -9.813 -24.458 1.00 73.50 128 GLY A C 1
ATOM 1004 O O . GLY A 1 128 ? 12.063 -9.507 -23.579 1.00 73.50 128 GLY A O 1
ATOM 1005 N N . PRO A 1 129 ? 12.659 -9.403 -25.727 1.00 76.38 129 PRO A N 1
ATOM 1006 C CA . PRO A 1 129 ? 11.562 -8.497 -26.105 1.00 76.38 129 PRO A CA 1
ATOM 1007 C C . PRO A 1 129 ? 10.146 -9.092 -25.955 1.00 76.38 129 PRO A C 1
ATOM 1009 O O . PRO A 1 129 ? 9.162 -8.365 -26.093 1.00 76.38 129 PRO A O 1
ATOM 1012 N N . SER A 1 130 ? 10.012 -10.384 -25.634 1.00 80.25 130 SER A N 1
ATOM 1013 C CA . SER A 1 130 ? 8.718 -11.074 -25.491 1.00 80.25 130 SER A CA 1
ATOM 1014 C C . SER A 1 130 ? 7.842 -10.509 -24.355 1.00 80.25 130 SER A C 1
ATOM 1016 O O . SER A 1 130 ? 6.613 -10.561 -24.406 1.00 80.25 130 SER A O 1
ATOM 1018 N N . VAL A 1 131 ? 8.462 -9.866 -23.360 1.00 81.56 131 VAL A N 1
ATOM 1019 C CA . VAL A 1 131 ? 7.792 -9.185 -22.233 1.00 81.56 131 VAL A CA 1
ATOM 1020 C C . VAL A 1 131 ? 6.770 -8.140 -22.704 1.00 81.56 131 VAL A C 1
ATOM 1022 O O . VAL A 1 131 ? 5.736 -7.944 -22.061 1.00 81.56 131 VAL A O 1
ATOM 1025 N N . LEU A 1 132 ? 7.016 -7.503 -23.853 1.00 80.69 132 LEU A N 1
ATOM 1026 C CA . LEU A 1 132 ? 6.153 -6.461 -24.411 1.00 80.69 132 LEU A CA 1
ATOM 1027 C C . LEU A 1 132 ? 4.751 -6.988 -24.760 1.00 80.69 132 LEU A C 1
ATOM 1029 O O . LEU A 1 132 ? 3.760 -6.285 -24.559 1.00 80.69 132 LEU A O 1
ATOM 1033 N N . ALA A 1 133 ? 4.656 -8.241 -25.219 1.00 86.00 133 ALA A N 1
ATOM 1034 C CA . ALA A 1 133 ? 3.377 -8.885 -25.511 1.00 86.00 133 ALA A CA 1
ATOM 1035 C C . ALA A 1 133 ? 2.551 -9.102 -24.230 1.00 86.00 133 ALA A C 1
ATOM 1037 O O . ALA A 1 133 ? 1.347 -8.847 -24.219 1.00 86.00 133 ALA A O 1
ATOM 1038 N N . GLY A 1 134 ? 3.196 -9.491 -23.124 1.00 85.25 134 GLY A N 1
ATOM 1039 C CA . GLY A 1 134 ? 2.536 -9.641 -21.822 1.00 85.25 134 GLY A CA 1
ATOM 1040 C C . GLY A 1 134 ? 2.000 -8.315 -21.275 1.00 85.25 134 GLY A C 1
ATOM 1041 O O . GLY A 1 134 ? 0.858 -8.245 -20.814 1.00 85.25 134 GLY A O 1
ATOM 1042 N N . VAL A 1 135 ? 2.784 -7.238 -21.395 1.00 84.44 135 VAL A N 1
ATOM 1043 C CA . VAL A 1 135 ? 2.352 -5.886 -21.001 1.00 84.44 135 VAL A CA 1
ATOM 1044 C C . VAL A 1 135 ? 1.175 -5.411 -21.860 1.00 84.44 135 VAL A C 1
ATOM 1046 O O . VAL A 1 135 ? 0.221 -4.846 -21.324 1.00 84.44 135 VAL A O 1
ATOM 1049 N N . ALA A 1 136 ? 1.184 -5.689 -23.167 1.00 86.88 136 ALA A N 1
ATOM 1050 C CA . ALA A 1 136 ? 0.080 -5.341 -24.061 1.00 86.88 136 ALA A CA 1
ATOM 1051 C C . ALA A 1 136 ? -1.239 -6.027 -23.657 1.00 86.88 136 ALA A C 1
ATOM 1053 O O . ALA A 1 136 ? -2.280 -5.370 -23.593 1.00 86.88 136 ALA A O 1
ATOM 1054 N N . VAL A 1 137 ? -1.195 -7.318 -23.309 1.00 90.69 137 VAL A N 1
ATOM 1055 C CA . VAL A 1 137 ? -2.372 -8.046 -22.802 1.00 90.69 137 VAL A CA 1
ATOM 1056 C C . VAL A 1 137 ? -2.850 -7.458 -21.471 1.00 90.69 137 VAL A C 1
ATOM 1058 O O . VAL A 1 137 ? -4.051 -7.254 -21.288 1.00 90.69 137 VAL A O 1
ATOM 1061 N N . MET A 1 138 ? -1.935 -7.111 -20.559 1.00 88.25 138 MET A N 1
ATOM 1062 C CA . MET A 1 138 ? -2.295 -6.446 -19.300 1.00 88.25 138 MET A CA 1
ATOM 1063 C C . MET A 1 138 ? -3.008 -5.109 -19.531 1.00 88.25 138 MET A C 1
ATOM 1065 O O . MET A 1 138 ? -4.041 -4.856 -18.911 1.00 88.25 138 MET A O 1
ATOM 1069 N N . ILE A 1 139 ? -2.504 -4.277 -20.446 1.00 88.88 139 ILE A N 1
ATOM 1070 C CA . ILE A 1 139 ? -3.130 -2.994 -20.794 1.00 88.88 139 ILE A CA 1
ATOM 1071 C C . ILE A 1 139 ? -4.522 -3.216 -21.392 1.00 88.88 139 ILE A C 1
ATOM 1073 O O . ILE A 1 139 ? -5.445 -2.475 -21.061 1.00 88.88 139 ILE A O 1
ATOM 1077 N N . MET A 1 140 ? -4.707 -4.256 -22.210 1.00 91.88 140 MET A N 1
ATOM 1078 C CA . MET A 1 140 ? -6.005 -4.600 -22.799 1.00 91.88 140 MET A CA 1
ATOM 1079 C C . MET A 1 140 ? -7.039 -5.058 -21.757 1.00 91.88 140 MET A C 1
ATOM 1081 O O . MET A 1 140 ? -8.235 -4.836 -21.938 1.00 91.88 140 MET A O 1
ATOM 1085 N N . LEU A 1 141 ? -6.606 -5.645 -20.639 1.00 88.31 141 LEU A N 1
ATOM 1086 C CA . LEU A 1 141 ? -7.501 -6.081 -19.561 1.00 88.31 141 LEU A CA 1
ATOM 1087 C C . LEU A 1 141 ? -8.005 -4.923 -18.678 1.00 88.31 141 LEU A C 1
ATOM 1089 O O . LEU A 1 141 ? -9.081 -5.032 -18.089 1.00 88.31 141 LEU A O 1
ATOM 1093 N N . ILE A 1 142 ? -7.297 -3.790 -18.620 1.00 91.12 142 ILE A N 1
ATOM 1094 C CA . ILE A 1 142 ? -7.726 -2.587 -17.877 1.00 91.12 142 ILE A CA 1
ATOM 1095 C C . ILE A 1 142 ? -9.098 -2.055 -18.354 1.00 91.12 142 ILE A C 1
ATOM 1097 O O . ILE A 1 142 ? -9.994 -1.907 -17.515 1.00 91.12 142 ILE A O 1
ATOM 1101 N N . PRO A 1 143 ? -9.337 -1.788 -19.657 1.00 92.12 143 PRO A N 1
ATOM 1102 C CA . PRO A 1 143 ? -10.638 -1.319 -20.130 1.00 92.12 143 PRO A CA 1
ATOM 1103 C C . PRO A 1 143 ? -11.734 -2.378 -19.976 1.00 92.12 143 PRO A C 1
ATOM 1105 O O . PRO A 1 143 ? -12.877 -2.027 -19.679 1.00 92.12 143 PRO A O 1
ATOM 1108 N N . VAL A 1 144 ? -11.399 -3.667 -20.107 1.00 91.62 144 VAL A N 1
ATOM 1109 C CA . VAL A 1 144 ? -12.347 -4.774 -19.892 1.00 91.62 144 VAL A CA 1
ATOM 1110 C C . VAL A 1 144 ? -12.840 -4.781 -18.443 1.00 91.62 144 VAL A C 1
ATOM 1112 O O . VAL A 1 144 ? -14.050 -4.777 -18.198 1.00 91.62 144 VAL A O 1
ATOM 1115 N N . ASN A 1 145 ? -11.921 -4.684 -17.479 1.00 92.75 145 ASN A N 1
ATOM 1116 C CA . ASN A 1 145 ? -12.261 -4.573 -16.061 1.00 92.75 145 ASN A CA 1
ATOM 1117 C C . ASN A 1 145 ? -13.077 -3.302 -15.769 1.00 92.75 145 ASN A C 1
ATOM 1119 O O . ASN A 1 145 ? -14.046 -3.353 -15.008 1.00 92.75 145 ASN A O 1
ATOM 1123 N N . GLY A 1 146 ? -12.752 -2.178 -16.418 1.00 90.81 146 GLY A N 1
ATOM 1124 C CA . GLY A 1 146 ? -13.519 -0.933 -16.316 1.00 90.81 146 GLY A CA 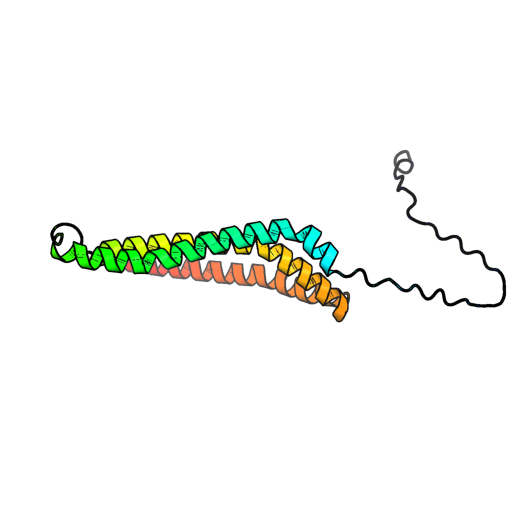1
ATOM 1125 C C . GLY A 1 146 ? -14.960 -1.064 -16.823 1.00 90.81 146 GLY A C 1
ATOM 1126 O O . GLY A 1 146 ? -15.900 -0.615 -16.160 1.00 90.81 146 GLY A O 1
ATOM 1127 N N . TYR A 1 147 ? -15.163 -1.731 -17.961 1.00 93.38 147 TYR A N 1
ATOM 1128 C CA . TYR A 1 147 ? -16.494 -1.977 -18.520 1.00 93.38 147 TYR A CA 1
ATOM 1129 C C . TYR A 1 147 ? -17.357 -2.837 -17.586 1.00 93.38 147 TYR A C 1
ATOM 1131 O O . TYR A 1 147 ? -18.505 -2.483 -17.290 1.00 93.38 147 TYR A O 1
ATOM 1139 N N . ILE A 1 148 ? -16.792 -3.926 -17.061 1.00 91.62 148 ILE A N 1
ATOM 1140 C CA . ILE A 1 148 ? -17.477 -4.819 -16.117 1.00 91.62 148 ILE A CA 1
ATOM 1141 C C . ILE A 1 148 ? -17.817 -4.067 -14.822 1.00 91.62 148 ILE A C 1
ATOM 1143 O O . ILE A 1 148 ? -18.954 -4.133 -14.349 1.00 91.62 148 ILE A O 1
ATOM 1147 N N . ALA A 1 149 ? -16.883 -3.279 -14.281 1.00 90.06 149 ALA A N 1
ATOM 1148 C CA . ALA A 1 149 ? -17.107 -2.487 -13.073 1.00 90.06 149 ALA A CA 1
ATOM 1149 C C . ALA A 1 149 ? -18.257 -1.478 -13.237 1.00 90.06 149 ALA A C 1
ATOM 1151 O O . ALA A 1 149 ? -19.069 -1.309 -12.321 1.00 90.06 149 ALA A O 1
ATOM 1152 N N . ASN A 1 150 ? -18.379 -0.850 -14.410 1.00 91.25 150 ASN A N 1
ATOM 1153 C CA . ASN A 1 150 ? -19.485 0.059 -14.710 1.00 91.25 150 ASN A CA 1
ATOM 1154 C C . ASN A 1 150 ? -20.836 -0.670 -14.718 1.00 91.25 150 ASN A C 1
ATOM 1156 O O . ASN A 1 150 ? -21.797 -0.180 -14.120 1.00 91.25 150 ASN A O 1
ATOM 1160 N N . LYS A 1 151 ? -20.907 -1.874 -15.302 1.00 89.88 151 LYS A N 1
ATOM 1161 C CA . LYS A 1 151 ? -22.124 -2.705 -15.268 1.00 89.88 151 LYS A CA 1
ATOM 1162 C C . LYS A 1 151 ? -22.498 -3.106 -13.841 1.00 89.88 151 LYS A C 1
ATOM 1164 O O . LYS A 1 151 ? -23.654 -2.942 -13.449 1.00 89.88 151 LYS A O 1
ATOM 1169 N N . VAL A 1 152 ? -21.526 -3.554 -13.044 1.00 91.50 152 VAL A N 1
ATOM 1170 C CA . VAL A 1 152 ? -21.738 -3.922 -11.633 1.00 91.50 152 VAL A CA 1
ATOM 1171 C C . VAL A 1 152 ? -22.253 -2.729 -10.821 1.00 91.50 152 VAL A C 1
ATOM 1173 O O . VAL A 1 152 ? -23.198 -2.884 -10.046 1.00 91.50 152 VAL A O 1
ATOM 1176 N N . LYS A 1 153 ? -21.708 -1.521 -11.025 1.00 86.88 153 LYS A N 1
ATOM 1177 C CA . LYS A 1 153 ? -22.205 -0.297 -10.369 1.00 86.88 153 LYS A CA 1
ATOM 1178 C C . LYS A 1 153 ? -23.662 -0.003 -10.726 1.00 86.88 153 LYS A C 1
ATOM 1180 O O . LYS A 1 153 ? -24.455 0.279 -9.830 1.00 86.88 153 LYS A O 1
ATOM 1185 N N . THR A 1 154 ? -24.042 -0.103 -12.002 1.00 85.06 154 THR A N 1
ATOM 1186 C CA . THR A 1 154 ? -25.434 0.129 -12.425 1.00 85.06 154 THR A CA 1
ATOM 1187 C C . THR A 1 154 ? -26.398 -0.868 -11.785 1.00 85.06 154 THR A C 1
ATOM 1189 O O . THR A 1 154 ? -27.484 -0.476 -11.358 1.00 85.06 154 THR A O 1
ATOM 1192 N N . LEU A 1 155 ? -26.009 -2.141 -11.692 1.00 85.56 155 LEU A N 1
ATOM 1193 C CA . LEU A 1 155 ? -26.822 -3.173 -11.045 1.00 85.56 155 LEU A CA 1
ATOM 1194 C C . LEU A 1 155 ? -26.980 -2.898 -9.544 1.00 85.56 155 LEU A C 1
ATOM 1196 O O . LEU A 1 155 ? -28.109 -2.845 -9.061 1.00 85.56 155 LEU A O 1
ATOM 1200 N N . ARG A 1 156 ? -25.887 -2.584 -8.838 1.00 85.06 156 ARG A N 1
ATOM 1201 C CA . ARG A 1 156 ? -25.931 -2.206 -7.413 1.00 85.06 156 ARG A CA 1
ATOM 1202 C C . ARG A 1 156 ? -26.844 -1.000 -7.152 1.00 85.06 156 ARG A C 1
ATOM 1204 O O . ARG A 1 156 ? -27.614 -1.012 -6.197 1.00 85.06 156 ARG A O 1
ATOM 1211 N N . ILE A 1 157 ? -26.819 0.025 -8.011 1.00 85.38 157 ILE A N 1
ATOM 1212 C CA . ILE A 1 157 ? -27.693 1.209 -7.872 1.00 85.38 157 ILE A CA 1
ATOM 1213 C C . ILE A 1 157 ? -29.169 0.844 -8.081 1.00 85.38 157 ILE A C 1
ATOM 1215 O O . ILE A 1 157 ? -30.032 1.349 -7.361 1.00 85.38 157 ILE A O 1
ATOM 1219 N N . LYS A 1 158 ? -29.476 -0.032 -9.046 1.00 85.94 158 LYS A N 1
ATOM 1220 C CA . LYS A 1 158 ? -30.849 -0.511 -9.273 1.00 85.94 158 LYS A CA 1
ATOM 1221 C C . LYS A 1 158 ? -31.381 -1.277 -8.062 1.00 85.94 158 LYS A C 1
ATOM 1223 O O . LYS A 1 158 ? -32.530 -1.071 -7.677 1.00 85.94 158 LYS A O 1
ATOM 1228 N N . GLU A 1 159 ? -30.547 -2.098 -7.431 1.00 82.25 159 GLU A N 1
ATOM 1229 C CA . GLU A 1 159 ? -30.920 -2.822 -6.213 1.00 82.25 159 GLU A CA 1
ATOM 1230 C C . GLU A 1 159 ? -31.159 -1.888 -5.022 1.00 82.25 159 GLU A C 1
ATOM 1232 O O . GLU A 1 159 ? -32.165 -2.046 -4.328 1.00 82.25 159 GLU A O 1
ATOM 1237 N N . MET A 1 160 ? -30.303 -0.878 -4.815 1.00 80.62 160 MET A N 1
ATOM 1238 C CA . MET A 1 160 ? -30.513 0.110 -3.747 1.00 80.62 160 MET A CA 1
ATOM 1239 C C . MET A 1 160 ? -31.818 0.894 -3.948 1.00 80.62 160 MET A C 1
ATOM 1241 O O . MET A 1 160 ? -32.581 1.047 -2.999 1.00 80.62 160 MET A O 1
ATOM 1245 N N . LYS A 1 161 ? -32.136 1.299 -5.187 1.00 79.06 161 LYS A N 1
ATOM 1246 C CA . LYS A 1 161 ? -33.394 2.000 -5.506 1.00 79.06 161 LYS A CA 1
ATOM 1247 C C . LYS A 1 161 ? -34.640 1.126 -5.348 1.00 79.06 161 LYS A C 1
ATOM 1249 O O . LYS A 1 161 ? -35.709 1.633 -5.020 1.00 79.06 161 LYS A O 1
ATOM 1254 N N . LYS A 1 162 ? -34.543 -0.181 -5.597 1.00 77.50 162 LYS A N 1
ATOM 1255 C CA . LYS A 1 162 ? -35.676 -1.093 -5.392 1.00 77.50 162 LYS A CA 1
ATOM 1256 C C . LYS A 1 162 ? -35.962 -1.280 -3.900 1.00 77.50 162 LYS A C 1
ATOM 1258 O O . LYS A 1 162 ? -37.119 -1.236 -3.506 1.00 77.50 162 LYS A O 1
ATOM 1263 N N . LYS A 1 163 ? -34.922 -1.406 -3.068 1.00 74.94 163 LYS A N 1
ATOM 1264 C CA . LYS A 1 163 ? -35.073 -1.496 -1.605 1.00 74.94 163 LYS A CA 1
ATOM 1265 C C . LYS A 1 163 ? -35.671 -0.226 -0.988 1.00 74.94 163 LYS A C 1
ATOM 1267 O O . LYS A 1 163 ? -36.447 -0.344 -0.051 1.00 74.94 163 LYS A O 1
ATOM 1272 N N . THR A 1 164 ? -35.373 0.963 -1.522 1.00 71.88 164 THR A N 1
ATOM 1273 C CA . THR A 1 164 ? -35.962 2.219 -1.020 1.00 71.88 164 THR A CA 1
ATOM 1274 C C . THR A 1 164 ? -37.437 2.386 -1.393 1.00 71.88 164 THR A C 1
ATOM 1276 O O . TH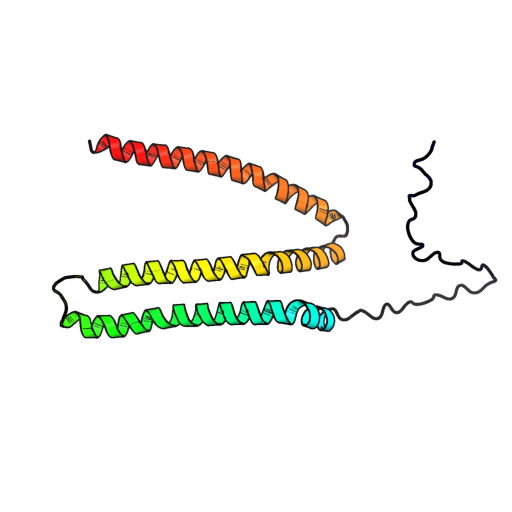R A 1 164 ? -38.207 2.830 -0.556 1.00 71.88 164 THR A O 1
ATOM 1279 N N . ASN A 1 165 ? -37.849 2.003 -2.611 1.00 67.69 165 ASN A N 1
ATOM 1280 C CA . ASN A 1 165 ? -39.235 2.185 -3.080 1.00 67.69 165 ASN A CA 1
ATOM 1281 C C . ASN A 1 165 ? -40.221 1.120 -2.571 1.00 67.69 165 ASN A C 1
ATOM 1283 O O . ASN A 1 165 ? -41.420 1.343 -2.602 1.00 67.69 165 ASN A O 1
ATOM 1287 N N . VAL A 1 166 ? -39.741 -0.051 -2.143 1.00 68.12 166 VAL A N 1
ATOM 1288 C CA . VAL A 1 166 ? -40.608 -1.125 -1.615 1.00 68.12 166 VAL A CA 1
ATOM 1289 C C . VAL A 1 166 ? -40.994 -0.886 -0.145 1.00 68.12 166 VAL A C 1
ATOM 1291 O O . VAL A 1 166 ? -41.934 -1.499 0.342 1.00 68.12 166 VAL A O 1
ATOM 1294 N N . GLN A 1 167 ? -40.297 0.017 0.550 1.00 53.47 167 GLN A N 1
ATOM 1295 C CA . GLN A 1 167 ? -40.546 0.360 1.955 1.00 53.47 167 GLN A CA 1
ATOM 1296 C C . GLN A 1 167 ? -41.311 1.697 2.121 1.00 53.47 167 GLN A C 1
ATOM 1298 O O . GLN A 1 167 ? -41.455 2.160 3.250 1.00 53.47 167 GLN A O 1
ATOM 1303 N N . SER A 1 168 ? -41.733 2.335 1.015 1.00 46.53 168 SER A N 1
ATOM 1304 C CA . SER A 1 168 ? -42.451 3.629 0.988 1.00 46.53 168 SER A CA 1
ATOM 1305 C C . SER A 1 168 ? -43.961 3.445 0.920 1.00 46.53 168 SER A C 1
ATOM 1307 O O . SER A 1 168 ? -44.389 2.577 0.127 1.00 46.53 168 SER A O 1
#

pLDDT: mean 73.95, std 15.47, range [36.06, 93.38]

Organism: NCBI:txid1265417

Sequence (168 aa):
MALIILYNPSPSHYAQCKSNSGHVDFVDSKKKQPSVLPALVKSFGHIFIFGAVLKLLQDVIIFVGPQILGKSLKISNKARKETTVGEIVNLMTVDAQKFIDLTAYINTIWSAPLQIILAIYFLWNELGPSVLAGVAVMIMLIPVNGYIANKVKTLRIKEMKKKTNVQS

InterPro domains:
  IPR011527 ABC transporter type 1, transmembrane domain [PF00664] (59-166)
  IPR011527 ABC transporter type 1, transmembrane domain [PS50929] (39-168)
  IPR036640 ABC transporter type 1, transmembrane domain superfamily [G3DSA:1.20.1560.10] (27-168)
  IPR036640 ABC transporter type 1, transmembrane domain superfamily [SSF90123] (44-167)
  IPR050173 ATP-binding cassette transporter C-like [PTHR24223] (68-163)

Radius of gyration: 30.18 Å; chains: 1; bounding box: 89×42×81 Å